Protein AF-A0A1I8J6N2-F1 (afdb_monomer_lite)

Secondary structure (DSSP, 8-state):
----SSSTTTTTTTTSS---TT-EEEEEE-BTTBS------TTTTSPPPTT---EEEEEEPPTT-------S----------

Foldseek 3Di:
DPDPPPPVPPVVPPPPPDDDPQAAEDEAEDDPVCHDDDDDAPPPVDDHDPPHPHYHYHYYYDPPDDDDDDDPDDDDDDDDDD

Radius of gyration: 18.42 Å; chains: 1; bounding box: 31×40×58 Å

Sequence (82 aa):
MRTLLAIAACCSIFMAHAIEKDCKCYQFQSSRSKKFGQFKSPMFPRPYPLAISCMLYVFVADQGEIVRLQFEHFELKPRIHG

InterPro domains:
  IPR000859 CUB domain [PF00431] (33-77)
  IPR035914 Spermadhesin, CUB domain superfamily [G3DSA:2.60.120.290] (19-81)
  IPR035914 Spermadhesin, CUB domain superfamily [SSF49854] (33-78)

Structure (mmCIF, N/CA/C/O backbone):
data_AF-A0A1I8J6N2-F1
#
_entry.id   AF-A0A1I8J6N2-F1
#
loop_
_atom_site.group_PDB
_atom_site.id
_atom_site.type_symbol
_atom_site.label_atom_id
_atom_site.label_alt_id
_atom_site.label_comp_id
_atom_site.label_asym_id
_atom_site.label_entity_id
_atom_site.label_seq_id
_atom_site.pdbx_PDB_ins_code
_atom_site.Cartn_x
_atom_site.Cartn_y
_atom_site.Cartn_z
_atom_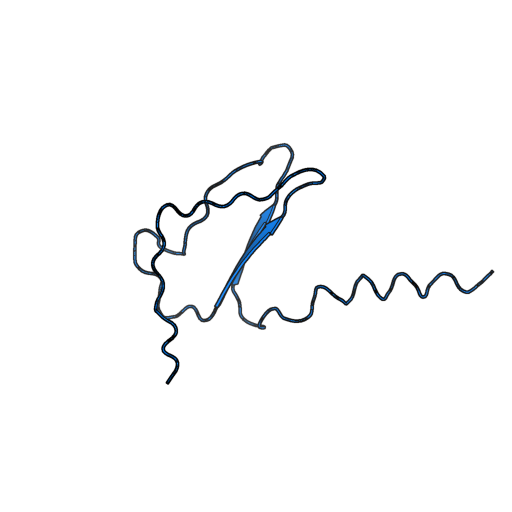site.occupancy
_atom_site.B_iso_or_equiv
_atom_site.auth_seq_id
_atom_site.auth_comp_id
_atom_site.auth_asym_id
_atom_site.auth_atom_id
_atom_site.pdbx_PDB_model_num
ATOM 1 N N . MET A 1 1 ? -9.968 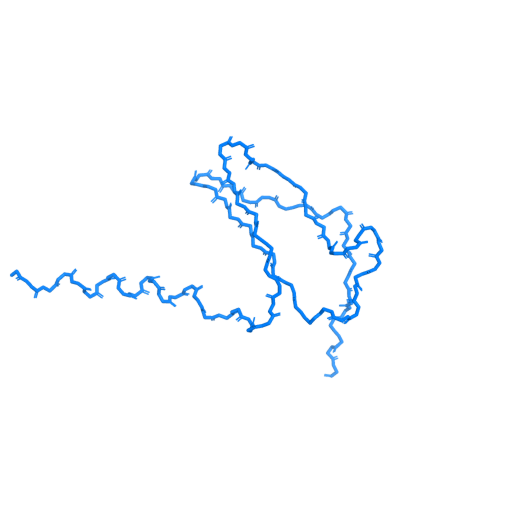-31.761 35.411 1.00 50.28 1 MET A N 1
ATOM 2 C CA . MET A 1 1 ? -9.287 -30.459 35.226 1.00 50.28 1 MET A CA 1
ATOM 3 C C . MET A 1 1 ? -7.922 -30.701 34.584 1.00 50.28 1 MET A C 1
ATOM 5 O O . MET A 1 1 ? -6.959 -30.836 35.318 1.00 50.28 1 MET A O 1
ATOM 9 N N . ARG A 1 2 ? -7.868 -30.894 33.253 1.00 50.22 2 ARG A N 1
ATOM 10 C CA . ARG A 1 2 ? -6.658 -31.003 32.396 1.00 50.22 2 ARG A CA 1
ATOM 11 C C . ARG A 1 2 ? -7.086 -31.521 31.009 1.00 50.22 2 ARG A C 1
ATOM 13 O O . ARG A 1 2 ? -6.916 -32.697 30.754 1.00 50.22 2 ARG A O 1
ATOM 20 N N . THR A 1 3 ? -7.701 -30.680 30.168 1.00 47.97 3 THR A N 1
ATOM 21 C CA . THR A 1 3 ? -7.876 -30.913 28.703 1.00 47.97 3 THR A CA 1
ATOM 22 C C . THR A 1 3 ? -8.569 -29.721 28.013 1.00 47.97 3 THR A C 1
ATOM 24 O O . THR A 1 3 ? -9.460 -29.883 27.192 1.00 47.97 3 THR A O 1
ATOM 27 N N . LEU A 1 4 ? -8.162 -28.484 28.328 1.00 50.12 4 LEU A N 1
ATOM 28 C CA . LEU A 1 4 ? -8.635 -27.263 27.638 1.00 50.12 4 LEU A CA 1
ATOM 29 C C . LEU A 1 4 ? -7.495 -26.498 26.937 1.00 50.12 4 LEU A C 1
ATOM 31 O O . LEU A 1 4 ? -7.615 -25.313 26.664 1.00 50.12 4 LEU A O 1
ATOM 35 N N . LEU A 1 5 ? -6.371 -27.161 26.645 1.00 50.12 5 LEU A N 1
ATOM 36 C CA . LEU A 1 5 ? -5.200 -26.534 26.007 1.00 50.12 5 LEU A CA 1
ATOM 37 C C . LEU A 1 5 ? -5.045 -26.859 24.511 1.00 50.12 5 LEU A C 1
ATOM 39 O O . LEU A 1 5 ? -4.193 -26.274 23.855 1.00 50.12 5 LEU A O 1
ATOM 43 N N . ALA A 1 6 ? -5.875 -27.738 23.940 1.00 49.53 6 ALA A N 1
ATOM 44 C CA . ALA A 1 6 ? -5.708 -28.188 22.552 1.00 49.53 6 ALA A CA 1
ATOM 45 C C . ALA A 1 6 ? -6.444 -27.333 21.498 1.00 49.53 6 ALA A C 1
ATOM 47 O O . ALA A 1 6 ? -6.242 -27.541 20.307 1.00 49.53 6 ALA A O 1
ATOM 48 N N . ILE A 1 7 ? -7.281 -26.367 21.899 1.00 53.47 7 ILE A N 1
ATOM 49 C CA . ILE A 1 7 ? -8.071 -25.554 20.947 1.00 53.47 7 ILE A CA 1
ATOM 50 C C . ILE A 1 7 ? -7.310 -24.283 20.514 1.00 53.47 7 ILE A C 1
ATOM 52 O O . ILE A 1 7 ? -7.537 -23.757 19.427 1.00 53.47 7 ILE A O 1
ATOM 56 N N . ALA A 1 8 ? -6.328 -23.828 21.301 1.00 52.81 8 ALA A N 1
ATOM 57 C CA . ALA A 1 8 ? -5.572 -22.603 21.019 1.00 52.81 8 ALA A CA 1
ATOM 58 C C . ALA A 1 8 ? -4.451 -22.769 19.971 1.00 52.81 8 ALA A C 1
ATOM 60 O O . ALA A 1 8 ? -3.887 -21.778 19.512 1.00 52.81 8 ALA A O 1
ATOM 61 N N . ALA A 1 9 ? -4.121 -24.001 19.575 1.00 53.09 9 ALA A N 1
ATOM 62 C CA . ALA A 1 9 ? -3.047 -24.255 18.614 1.00 53.09 9 ALA A CA 1
ATOM 63 C C . ALA A 1 9 ? -3.528 -24.262 17.154 1.00 53.09 9 ALA A C 1
ATOM 65 O O . ALA A 1 9 ? -2.730 -24.005 16.262 1.00 53.09 9 ALA A O 1
ATOM 66 N N . CYS A 1 10 ? -4.815 -24.511 16.883 1.00 50.44 10 CYS A N 1
ATOM 67 C CA . CYS A 1 10 ? -5.295 -24.613 15.501 1.00 50.44 10 CYS A CA 1
ATOM 68 C C . CYS A 1 10 ? -5.423 -23.228 14.836 1.00 50.44 10 CYS A C 1
ATOM 70 O O . CYS A 1 10 ? -5.010 -23.043 13.697 1.00 50.44 10 CYS A O 1
ATOM 72 N N . CYS A 1 11 ? -5.900 -22.211 15.563 1.00 51.25 11 CYS A N 1
ATOM 73 C CA . CYS A 1 11 ? -6.131 -20.876 14.990 1.00 51.25 11 CYS A CA 1
ATOM 74 C C . CYS A 1 11 ? -4.828 -20.112 14.667 1.00 51.25 11 CYS A C 1
ATOM 76 O O . CYS A 1 11 ? -4.779 -19.316 13.734 1.00 51.25 11 CYS A O 1
ATOM 78 N N . SER A 1 12 ? -3.742 -20.402 15.388 1.00 48.72 12 SER A N 1
ATOM 79 C CA . SER A 1 12 ? -2.457 -19.700 15.251 1.00 48.72 12 SER A CA 1
ATOM 80 C C . SER A 1 12 ? -1.631 -20.137 14.034 1.00 48.72 12 SER A C 1
ATOM 82 O O . SER A 1 12 ? -0.673 -19.460 13.672 1.00 48.72 12 SER A O 1
ATOM 84 N N . ILE A 1 13 ? -1.967 -21.273 13.411 1.00 50.69 13 ILE A N 1
ATOM 85 C CA . ILE A 1 13 ? -1.130 -21.922 12.384 1.00 50.69 13 ILE A CA 1
ATOM 86 C C . ILE A 1 13 ? -1.674 -21.681 10.958 1.00 50.69 13 ILE A C 1
ATOM 88 O O . ILE A 1 13 ? -0.921 -21.732 9.981 1.00 50.69 13 ILE A O 1
ATOM 92 N N . PHE A 1 14 ? -2.960 -21.341 10.808 1.00 45.91 14 PHE A N 1
ATOM 93 C CA . PHE A 1 14 ? -3.627 -21.286 9.497 1.00 45.91 14 PHE A CA 1
ATOM 94 C C . PHE A 1 14 ? -3.456 -19.983 8.691 1.00 45.91 14 PHE A C 1
ATOM 96 O O . PHE A 1 14 ? -3.909 -19.936 7.553 1.00 45.91 14 PHE A O 1
ATOM 103 N N . MET A 1 15 ? -2.760 -18.957 9.201 1.00 48.19 15 MET A N 1
ATOM 104 C CA . MET A 1 15 ? -2.518 -17.696 8.461 1.00 48.19 15 MET A CA 1
ATOM 105 C C . MET A 1 15 ? -1.043 -17.440 8.108 1.00 48.19 15 MET A C 1
ATOM 107 O O . MET A 1 15 ? -0.691 -16.339 7.700 1.00 48.19 15 MET A O 1
ATOM 111 N N . ALA A 1 16 ? -0.161 -18.432 8.266 1.00 49.91 16 ALA A N 1
ATOM 112 C CA . ALA A 1 16 ? 1.274 -18.274 7.987 1.00 49.91 16 ALA A CA 1
ATOM 113 C C . ALA A 1 16 ? 1.771 -19.049 6.747 1.00 49.91 16 ALA A C 1
ATOM 115 O O . ALA A 1 16 ? 2.964 -19.041 6.455 1.00 49.91 16 ALA A O 1
ATOM 116 N N . HIS A 1 17 ? 0.885 -19.715 5.999 1.00 50.25 17 HIS A N 1
ATOM 117 C CA . HIS A 1 17 ? 1.267 -20.709 4.987 1.00 50.25 17 HIS A CA 1
ATOM 118 C C . HIS A 1 17 ? 0.999 -20.272 3.536 1.00 50.25 17 HIS A C 1
ATOM 120 O O . HIS A 1 17 ? 0.248 -20.951 2.846 1.00 50.25 17 HIS A O 1
ATOM 126 N N . ALA A 1 18 ? 1.611 -19.164 3.083 1.00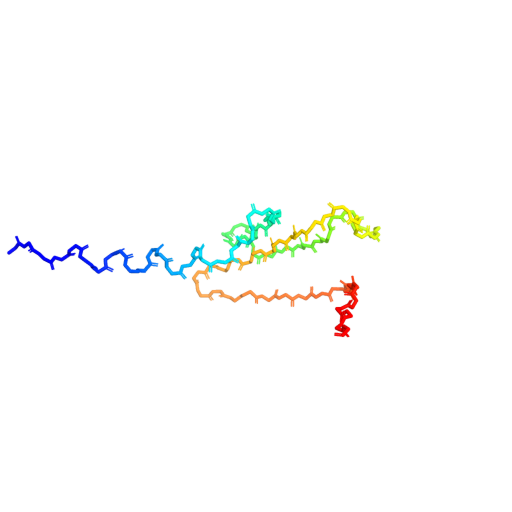 51.94 18 ALA A N 1
ATOM 127 C CA . ALA A 1 18 ? 2.026 -18.934 1.676 1.00 51.94 18 ALA A CA 1
ATOM 128 C C . ALA A 1 18 ? 2.554 -17.497 1.432 1.00 51.94 18 ALA A C 1
ATOM 130 O O . ALA A 1 18 ? 2.139 -16.833 0.485 1.00 51.94 18 ALA A O 1
ATOM 131 N N . ILE A 1 19 ? 3.461 -16.978 2.266 1.00 56.69 19 ILE A N 1
ATOM 132 C CA . ILE A 1 19 ? 4.238 -15.787 1.879 1.00 56.69 19 ILE A CA 1
ATOM 133 C C . ILE A 1 19 ? 5.564 -16.309 1.336 1.00 56.69 19 ILE A C 1
ATOM 135 O O . ILE A 1 19 ? 6.329 -16.943 2.063 1.00 56.69 19 ILE A O 1
ATOM 139 N N . GLU A 1 20 ? 5.792 -16.128 0.037 1.00 59.31 20 GLU A N 1
ATOM 140 C CA . GLU A 1 20 ? 7.050 -16.488 -0.614 1.00 59.31 20 GLU A CA 1
ATOM 141 C C . GLU A 1 20 ? 8.218 -15.837 0.139 1.00 59.31 20 GLU A C 1
ATOM 143 O O . GLU A 1 20 ? 8.147 -14.669 0.532 1.00 59.31 20 GLU A O 1
ATOM 148 N N . LYS A 1 21 ? 9.263 -16.630 0.409 1.00 61.31 21 LYS A N 1
ATOM 149 C CA . LYS A 1 21 ? 10.284 -16.341 1.431 1.00 61.31 21 LYS A CA 1
ATOM 150 C C . LYS A 1 21 ? 11.096 -15.052 1.190 1.00 61.31 21 LYS A C 1
ATOM 152 O O . LYS A 1 21 ? 11.791 -14.634 2.107 1.00 61.31 21 LYS A O 1
ATOM 157 N N . ASP A 1 22 ? 10.933 -14.391 0.037 1.00 72.12 22 ASP A N 1
ATOM 158 C CA . ASP A 1 22 ? 11.692 -13.199 -0.378 1.00 72.12 22 ASP A CA 1
ATOM 159 C C . ASP A 1 22 ? 10.831 -11.977 -0.785 1.00 72.12 22 ASP A C 1
ATOM 161 O O . ASP A 1 22 ? 11.340 -11.013 -1.364 1.00 72.12 22 ASP A O 1
ATOM 165 N N . CYS A 1 23 ? 9.522 -11.959 -0.501 1.00 83.25 23 CYS A N 1
ATOM 166 C CA . CYS A 1 23 ? 8.681 -10.793 -0.805 1.00 83.25 23 CYS A CA 1
ATOM 167 C C . CYS A 1 23 ? 8.947 -9.609 0.137 1.00 83.25 23 CYS A C 1
ATOM 169 O O . CYS A 1 23 ? 8.876 -9.736 1.360 1.00 83.25 23 CYS A O 1
ATOM 171 N N . LYS A 1 24 ? 9.125 -8.402 -0.418 1.00 85.25 24 LYS A N 1
ATOM 172 C CA . LYS A 1 24 ? 9.114 -7.169 0.390 1.00 85.25 24 LYS A CA 1
ATOM 173 C C . LYS A 1 24 ? 7.682 -6.853 0.829 1.00 85.25 24 LYS A C 1
ATOM 175 O O . LYS A 1 24 ? 6.826 -6.582 -0.013 1.00 85.25 24 LYS A O 1
ATOM 180 N N . CYS A 1 25 ? 7.426 -6.890 2.136 1.00 87.75 25 CYS A N 1
ATOM 181 C CA . CYS A 1 25 ? 6.101 -6.652 2.710 1.00 87.75 25 CYS A CA 1
ATOM 182 C C . CYS A 1 25 ? 5.883 -5.168 3.049 1.00 87.75 25 CYS A C 1
ATOM 184 O O . CYS A 1 25 ? 6.711 -4.542 3.710 1.00 87.75 25 CYS A O 1
ATOM 186 N N . TYR A 1 26 ? 4.745 -4.622 2.625 1.00 90.38 26 TYR A N 1
ATOM 187 C CA . TYR A 1 26 ? 4.294 -3.264 2.912 1.00 90.38 26 TYR A CA 1
ATOM 188 C C . TYR A 1 26 ? 2.936 -3.325 3.608 1.00 90.38 26 TYR A C 1
ATOM 190 O O . TYR A 1 26 ? 1.915 -3.585 2.970 1.00 90.38 26 TYR A O 1
ATOM 198 N N . GLN A 1 27 ? 2.923 -3.076 4.917 1.00 93.25 27 GLN A N 1
ATOM 199 C CA . GLN A 1 27 ? 1.714 -3.163 5.730 1.00 93.25 27 GLN A CA 1
ATOM 200 C C . GLN A 1 27 ? 1.114 -1.783 6.022 1.00 93.25 27 GLN A C 1
ATOM 202 O O . GLN A 1 27 ? 1.794 -0.854 6.462 1.00 93.25 27 GLN A O 1
ATOM 207 N N . PHE A 1 28 ? -0.195 -1.677 5.824 1.00 94.75 28 PHE A N 1
ATOM 208 C CA . PHE A 1 28 ? -1.019 -0.519 6.135 1.00 94.75 28 PHE A CA 1
ATOM 209 C C . PHE A 1 28 ? -2.079 -0.955 7.136 1.00 94.75 28 PHE A C 1
ATOM 211 O O . PHE A 1 28 ? -2.976 -1.721 6.798 1.00 94.75 28 PHE A O 1
ATOM 218 N N . GLN A 1 29 ? -1.969 -0.476 8.370 1.00 94.94 29 GLN A N 1
ATOM 219 C CA . GLN A 1 29 ? -2.913 -0.793 9.432 1.00 94.94 29 GLN A CA 1
ATOM 220 C C . GLN A 1 29 ? -3.709 0.449 9.819 1.00 94.94 29 GLN A C 1
ATOM 222 O O . GLN A 1 29 ? -3.136 1.530 9.995 1.00 94.94 29 GLN A O 1
ATOM 227 N N . SER A 1 30 ? -5.023 0.278 9.941 1.00 96.12 30 SER A N 1
ATOM 228 C CA . SER A 1 30 ? -5.908 1.302 10.480 1.00 96.12 30 SER A CA 1
ATOM 229 C C . SER A 1 30 ? -5.621 1.534 11.962 1.00 96.12 30 SER A C 1
ATOM 231 O O . SER A 1 30 ? -5.343 0.607 12.721 1.00 96.12 30 SER A O 1
ATOM 233 N N . SER A 1 31 ? -5.685 2.792 12.383 1.00 94.88 31 SER A N 1
ATOM 234 C CA . SER A 1 31 ? -5.572 3.186 13.785 1.00 94.88 31 SER A CA 1
ATOM 235 C C . SER A 1 31 ? -6.450 4.400 14.067 1.00 94.88 31 SER A C 1
ATOM 237 O O . SER A 1 31 ? -6.947 5.051 13.148 1.00 94.88 31 SER A O 1
ATOM 239 N N . ARG A 1 32 ? -6.620 4.763 15.345 1.00 94.19 32 ARG A N 1
ATOM 240 C CA . ARG A 1 32 ? -7.382 5.966 15.737 1.00 94.19 32 ARG A CA 1
ATOM 241 C C . ARG A 1 32 ? -6.904 7.245 15.037 1.00 94.19 32 ARG A C 1
ATOM 243 O O . ARG A 1 32 ? -7.724 8.116 14.780 1.00 94.19 32 ARG A O 1
ATOM 250 N N . SER A 1 33 ? -5.612 7.351 14.730 1.00 93.75 33 SER A N 1
ATOM 251 C CA . SER A 1 33 ? -5.007 8.521 14.080 1.00 93.75 33 SER A CA 1
ATOM 252 C C . SER A 1 33 ? -4.749 8.341 12.581 1.00 93.75 33 SER A C 1
ATOM 254 O O . SER A 1 33 ? -4.381 9.305 11.914 1.00 93.75 33 SER A O 1
ATOM 256 N N . LYS A 1 34 ? -4.938 7.135 12.028 1.00 93.75 34 LYS A N 1
ATOM 257 C CA . LYS A 1 34 ? -4.666 6.824 10.619 1.00 93.75 34 LYS A CA 1
ATOM 258 C C . LYS A 1 34 ? -5.759 5.921 10.051 1.00 93.75 34 LYS A C 1
ATOM 260 O O . LYS A 1 34 ? -5.684 4.703 10.162 1.00 93.75 34 LYS A O 1
ATOM 265 N N . LYS A 1 35 ? -6.764 6.539 9.425 1.00 94.69 35 LYS A N 1
ATOM 266 C CA . LYS A 1 35 ? -7.918 5.850 8.812 1.00 94.69 35 LYS A CA 1
ATOM 267 C C . LYS A 1 35 ? -7.847 5.742 7.289 1.00 94.69 35 LYS A C 1
ATOM 269 O O . LYS A 1 35 ? -8.553 4.940 6.693 1.00 94.69 35 LYS A O 1
ATOM 274 N N . PHE A 1 36 ? -6.988 6.534 6.657 1.00 94.88 36 PHE A N 1
ATOM 275 C CA . PHE A 1 36 ? -6.788 6.547 5.213 1.00 94.88 36 PHE A CA 1
ATOM 276 C C . PHE A 1 36 ? -5.319 6.821 4.886 1.00 94.88 36 PHE A C 1
ATOM 278 O O . PHE A 1 36 ? -4.527 7.226 5.742 1.00 94.88 36 PHE A O 1
ATOM 285 N N . GLY A 1 37 ? -4.943 6.584 3.636 1.00 94.00 37 GLY A N 1
ATOM 286 C CA . GLY A 1 37 ? -3.603 6.854 3.145 1.00 94.00 37 GLY A CA 1
ATOM 287 C C . GLY A 1 37 ? -3.478 6.538 1.664 1.00 94.00 37 GLY A C 1
ATOM 288 O O . GLY A 1 37 ? -4.406 6.029 1.043 1.00 94.00 37 GLY A O 1
ATOM 289 N N . GLN A 1 38 ? -2.307 6.838 1.116 1.00 94.50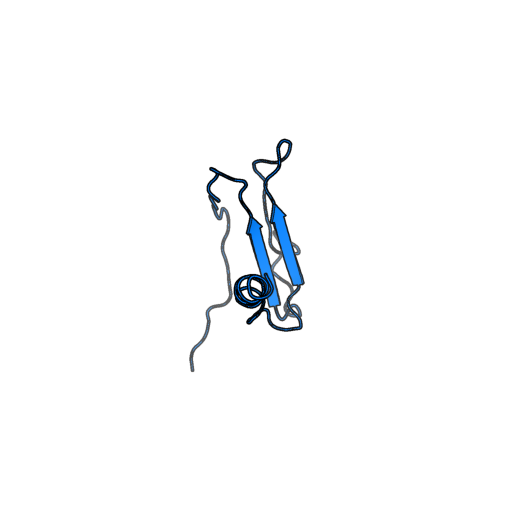 38 GLN A N 1
ATOM 290 C CA . GLN A 1 38 ? -1.941 6.479 -0.247 1.00 94.50 38 GLN A CA 1
ATOM 291 C C . GLN A 1 38 ? -0.867 5.395 -0.209 1.00 94.50 38 GLN A C 1
ATOM 293 O O . GLN A 1 38 ? 0.030 5.428 0.638 1.00 94.50 38 GLN A O 1
ATOM 298 N N . PHE A 1 39 ? -0.940 4.459 -1.149 1.00 93.88 39 PHE A N 1
ATOM 299 C CA . PHE A 1 39 ? 0.123 3.499 -1.415 1.00 93.88 39 PHE A CA 1
ATOM 300 C C . PHE A 1 39 ? 0.571 3.655 -2.865 1.00 93.88 39 PHE A C 1
ATOM 302 O O . PHE A 1 39 ? -0.216 4.011 -3.740 1.00 93.88 39 PHE A O 1
ATOM 309 N N . LYS A 1 40 ? 1.863 3.440 -3.103 1.00 91.94 40 LYS A N 1
ATOM 310 C CA . LYS A 1 40 ? 2.486 3.574 -4.420 1.00 91.94 40 LYS A CA 1
ATOM 311 C C . LYS A 1 40 ? 3.476 2.437 -4.621 1.00 91.94 40 LYS A C 1
ATOM 313 O O . LYS A 1 40 ? 4.036 1.910 -3.653 1.00 91.94 40 LYS A O 1
ATOM 318 N N . SER A 1 41 ? 3.706 2.075 -5.877 1.00 88.69 41 SER A N 1
ATOM 319 C CA . SER A 1 41 ? 4.851 1.244 -6.227 1.00 88.69 41 SER A CA 1
ATOM 320 C C . SER A 1 41 ? 6.156 2.000 -5.919 1.00 88.69 41 SER A C 1
ATOM 322 O O . SER A 1 41 ? 6.198 3.235 -5.996 1.00 88.69 41 SER A O 1
ATOM 324 N N . PRO A 1 42 ? 7.241 1.294 -5.560 1.00 86.19 42 PRO A N 1
ATOM 325 C CA . PRO A 1 42 ? 8.570 1.878 -5.492 1.00 86.19 42 PRO A CA 1
ATOM 326 C C . PRO A 1 42 ? 8.894 2.669 -6.757 1.00 86.19 42 PRO A C 1
ATOM 328 O O . PRO A 1 42 ? 8.722 2.174 -7.867 1.00 86.19 42 PRO A O 1
ATOM 331 N N . MET A 1 43 ? 9.409 3.882 -6.562 1.00 86.38 43 MET A N 1
ATOM 332 C CA . MET A 1 43 ? 9.813 4.825 -7.610 1.00 86.38 43 MET A CA 1
ATOM 333 C C . MET A 1 43 ? 8.692 5.470 -8.436 1.00 86.38 43 MET A C 1
ATOM 335 O O . MET A 1 43 ? 9.031 6.299 -9.280 1.00 86.38 43 MET A O 1
ATOM 339 N N . PHE A 1 44 ? 7.405 5.191 -8.182 1.00 87.56 44 PHE A N 1
ATOM 340 C CA . PHE A 1 44 ? 6.306 5.906 -8.849 1.00 87.56 44 PHE A CA 1
ATOM 341 C C . PHE A 1 44 ? 6.532 7.437 -8.804 1.00 87.56 44 PHE A C 1
ATOM 343 O O . PHE A 1 44 ? 6.841 7.959 -7.727 1.00 87.56 44 PHE A O 1
ATOM 350 N N . PRO A 1 45 ? 6.396 8.174 -9.929 1.00 91.88 45 PRO A N 1
ATOM 351 C CA . PRO A 1 45 ? 5.775 7.772 -11.200 1.00 91.88 45 PRO A CA 1
ATOM 352 C C . PRO A 1 45 ? 6.708 7.071 -12.201 1.00 91.88 45 PRO A C 1
ATOM 354 O O . PRO A 1 45 ? 6.291 6.773 -13.315 1.00 91.88 45 PRO A O 1
ATOM 357 N N . ARG A 1 46 ? 7.973 6.806 -11.849 1.00 88.06 46 ARG A N 1
ATOM 358 C CA . ARG A 1 46 ? 8.864 6.026 -12.719 1.00 88.06 46 ARG A CA 1
ATOM 359 C C . ARG A 1 46 ? 8.433 4.553 -12.759 1.00 88.06 46 ARG A C 1
ATOM 361 O O . ARG A 1 46 ? 7.860 4.067 -11.780 1.00 88.06 46 ARG A O 1
ATOM 368 N N . PRO A 1 47 ? 8.747 3.831 -13.852 1.00 81.19 47 PRO A N 1
ATOM 369 C CA . PRO A 1 47 ? 8.498 2.401 -13.943 1.00 81.19 47 PRO A CA 1
ATOM 370 C C . PRO A 1 47 ? 9.112 1.638 -12.773 1.00 81.19 47 PRO A C 1
ATOM 372 O O . PRO A 1 47 ? 10.196 1.966 -12.281 1.00 81.19 47 PRO A O 1
ATOM 375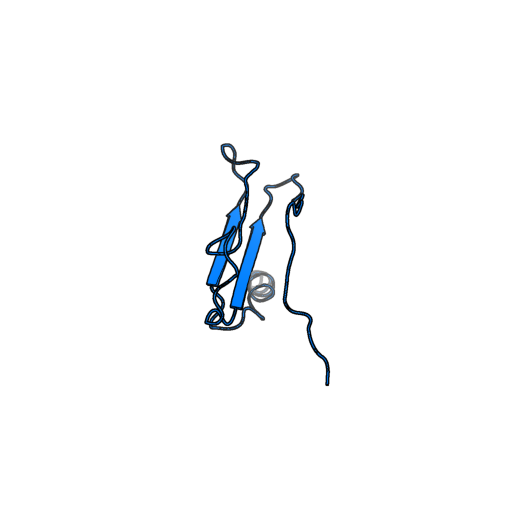 N N . TYR A 1 48 ? 8.419 0.586 -12.361 1.00 78.31 48 TYR A N 1
ATOM 376 C CA . TYR A 1 48 ? 8.877 -0.306 -11.312 1.00 78.31 48 TYR A CA 1
ATOM 377 C C . TYR A 1 48 ? 10.223 -0.968 -11.689 1.00 78.31 48 TYR A C 1
ATOM 379 O O . TYR A 1 48 ? 10.371 -1.404 -12.836 1.00 78.31 48 TYR A O 1
ATOM 387 N N . PRO A 1 49 ? 11.216 -1.064 -10.777 1.00 75.06 49 PRO A N 1
ATOM 388 C CA . PRO A 1 49 ? 12.511 -1.650 -11.109 1.00 75.06 49 PRO A CA 1
ATOM 389 C C . PRO A 1 49 ? 12.369 -3.124 -11.506 1.00 75.06 49 PRO A C 1
ATOM 391 O O . PRO A 1 49 ? 11.639 -3.880 -10.872 1.00 75.06 49 PRO A O 1
ATOM 394 N N . LEU A 1 50 ? 13.138 -3.560 -12.508 1.00 69.81 50 LEU A N 1
ATOM 395 C CA . LEU A 1 50 ? 13.137 -4.954 -12.977 1.00 69.81 50 LEU A CA 1
ATOM 396 C C . LEU A 1 50 ? 13.628 -5.955 -11.917 1.00 69.81 50 LEU A C 1
ATOM 398 O O . LEU A 1 50 ? 13.280 -7.127 -11.980 1.00 69.81 50 LEU A O 1
ATOM 402 N N . ALA A 1 51 ? 14.433 -5.493 -10.959 1.00 69.44 51 ALA A N 1
ATOM 403 C CA . ALA A 1 51 ? 15.119 -6.326 -9.975 1.00 69.44 51 ALA A CA 1
ATOM 404 C C . ALA A 1 51 ? 14.300 -6.627 -8.708 1.00 69.44 51 ALA A C 1
ATOM 406 O O . ALA A 1 51 ? 14.868 -7.097 -7.723 1.00 69.44 51 ALA A O 1
ATOM 407 N N . ILE A 1 52 ? 12.996 -6.336 -8.679 1.00 71.19 52 ILE A N 1
ATOM 408 C CA . ILE A 1 52 ? 12.162 -6.754 -7.551 1.00 71.19 52 ILE A CA 1
ATOM 409 C C . ILE A 1 52 ? 11.360 -7.992 -7.949 1.00 71.19 52 ILE A C 1
ATOM 411 O O . ILE A 1 52 ? 10.490 -7.934 -8.815 1.00 71.19 52 ILE A O 1
ATOM 415 N N . SER A 1 53 ? 11.677 -9.106 -7.289 1.00 72.12 53 SER A N 1
ATOM 416 C CA . SER A 1 53 ? 11.049 -10.412 -7.494 1.00 72.12 53 SER A CA 1
ATOM 417 C C . SER A 1 53 ? 9.616 -10.454 -6.967 1.00 72.12 53 SER A C 1
ATOM 419 O O . SER A 1 53 ? 8.734 -10.984 -7.637 1.00 72.12 53 SER A O 1
ATOM 421 N N . CYS A 1 54 ? 9.369 -9.865 -5.792 1.00 81.25 54 CYS A N 1
ATOM 422 C CA . CYS A 1 54 ? 8.055 -9.877 -5.165 1.00 81.25 54 CYS A CA 1
ATOM 423 C C . CYS A 1 54 ? 7.827 -8.700 -4.199 1.00 81.25 54 CYS A C 1
ATOM 425 O O . CYS A 1 54 ? 8.696 -8.330 -3.402 1.00 81.25 54 CYS A O 1
ATOM 427 N N . MET A 1 55 ? 6.612 -8.144 -4.231 1.00 84.50 55 MET A N 1
ATOM 428 C CA . MET A 1 55 ? 6.090 -7.231 -3.214 1.00 84.50 55 MET A CA 1
ATOM 429 C C . MET A 1 55 ? 4.720 -7.684 -2.751 1.00 84.50 55 MET A C 1
ATOM 431 O O . MET A 1 55 ? 3.858 -7.998 -3.570 1.00 84.50 55 MET A O 1
ATOM 435 N N . LEU A 1 56 ? 4.513 -7.626 -1.442 1.00 88.06 56 LEU A N 1
ATOM 436 C CA . LEU A 1 56 ? 3.246 -7.952 -0.813 1.00 88.06 56 LEU A CA 1
ATOM 437 C C . LEU A 1 56 ? 2.700 -6.716 -0.102 1.00 88.06 56 LEU A C 1
ATOM 439 O O . LEU A 1 56 ? 3.303 -6.233 0.853 1.00 88.06 56 LEU A O 1
ATOM 443 N N . TYR A 1 57 ? 1.558 -6.210 -0.559 1.00 90.75 57 TYR A N 1
ATOM 444 C CA . TYR A 1 57 ? 0.834 -5.140 0.124 1.00 90.75 57 TYR A CA 1
ATOM 445 C C . TYR A 1 57 ? -0.243 -5.746 1.022 1.00 90.75 57 TYR A C 1
ATOM 447 O O . TYR A 1 57 ? -1.096 -6.491 0.544 1.00 90.75 57 TYR A O 1
ATOM 455 N N . VAL A 1 58 ? -0.209 -5.417 2.312 1.00 93.69 58 VAL A N 1
ATOM 456 C CA . VAL A 1 58 ? -1.154 -5.921 3.316 1.00 93.69 58 VAL A CA 1
ATOM 457 C C . VAL A 1 58 ? -1.924 -4.746 3.901 1.00 93.69 58 VAL A C 1
ATOM 459 O O . VAL A 1 58 ? -1.329 -3.838 4.475 1.00 93.69 58 VAL A O 1
ATOM 462 N N . PHE A 1 59 ? -3.249 -4.767 3.781 1.00 96.00 59 PHE A N 1
ATOM 463 C CA . PHE A 1 59 ? -4.131 -3.736 4.326 1.00 96.00 59 PHE A CA 1
ATOM 464 C C . PHE A 1 59 ? -4.987 -4.340 5.437 1.00 96.00 59 PHE A C 1
ATOM 466 O O . PHE A 1 59 ? -5.731 -5.287 5.198 1.00 96.00 59 PHE A O 1
ATOM 473 N N . VAL A 1 60 ? -4.871 -3.801 6.649 1.00 95.25 60 VAL A N 1
ATOM 474 C CA . VAL A 1 60 ? -5.532 -4.313 7.854 1.00 95.25 60 VAL A CA 1
ATOM 475 C C . VAL A 1 60 ? -6.474 -3.242 8.399 1.00 95.25 60 VAL A C 1
ATOM 477 O O . VAL A 1 60 ? -6.026 -2.186 8.850 1.00 95.25 60 VAL A O 1
ATOM 480 N N . ALA A 1 61 ? -7.776 -3.513 8.331 1.00 96.06 61 ALA A N 1
ATOM 481 C CA . ALA A 1 61 ? -8.824 -2.694 8.937 1.00 96.06 61 ALA A CA 1
ATOM 482 C C . ALA A 1 61 ? -8.950 -2.970 10.446 1.00 96.06 61 ALA A C 1
ATOM 484 O O . ALA A 1 61 ? -8.593 -4.055 10.906 1.00 96.06 61 ALA A O 1
ATOM 485 N N . ASP A 1 62 ? -9.452 -1.991 11.204 1.00 95.88 62 ASP A N 1
ATOM 486 C CA . ASP A 1 62 ? -9.814 -2.182 12.613 1.00 95.88 62 ASP A CA 1
ATOM 487 C C . ASP A 1 62 ? -11.208 -2.830 12.734 1.00 95.88 62 ASP A C 1
ATOM 489 O O . ASP A 1 62 ? -11.939 -2.981 11.749 1.00 95.88 62 ASP A O 1
ATOM 493 N N . GLN A 1 63 ? -11.602 -3.224 13.945 1.00 95.00 63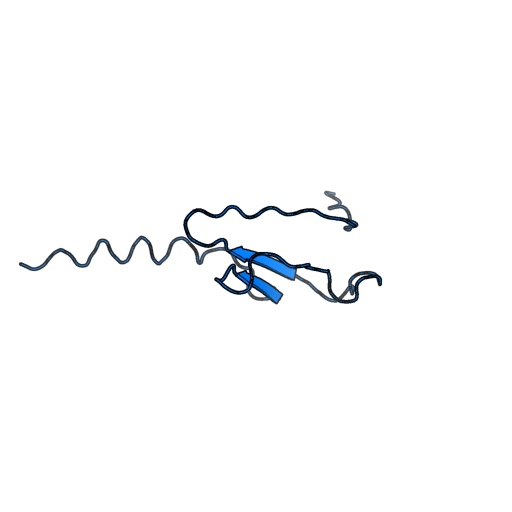 GLN A N 1
ATOM 494 C CA . GLN A 1 63 ? -12.901 -3.850 14.184 1.00 95.00 63 GLN A CA 1
ATOM 495 C C . GLN A 1 63 ? -14.052 -2.939 13.725 1.00 95.00 63 GLN A C 1
ATOM 497 O O . GLN A 1 63 ? -14.181 -1.799 14.166 1.00 95.00 63 GLN A O 1
ATOM 502 N N . GLY A 1 64 ? -14.930 -3.474 12.871 1.00 96.19 64 GLY A N 1
ATOM 503 C CA . GLY A 1 64 ? -16.073 -2.734 12.323 1.00 96.19 64 GLY A CA 1
ATOM 504 C C . GLY A 1 64 ? -15.738 -1.835 11.130 1.00 96.19 64 GLY A C 1
ATOM 505 O O . GLY A 1 64 ? -16.615 -1.122 10.649 1.00 96.19 64 GLY A O 1
ATOM 506 N N . GLU A 1 65 ? -14.504 -1.877 10.627 1.00 96.75 65 GLU A N 1
ATOM 507 C CA . GLU A 1 65 ? -14.089 -1.141 9.436 1.00 96.75 65 GLU A CA 1
ATOM 508 C C . GLU A 1 65 ? -13.962 -2.049 8.210 1.00 96.75 65 GLU A C 1
ATOM 510 O O . GLU A 1 65 ? -13.780 -3.262 8.311 1.00 96.75 65 GLU A O 1
ATOM 515 N N . ILE A 1 66 ? -14.019 -1.436 7.026 1.00 96.12 66 ILE A N 1
ATOM 516 C CA . ILE A 1 66 ? -13.745 -2.099 5.749 1.00 96.12 66 ILE A CA 1
ATOM 517 C C . ILE A 1 66 ? -12.548 -1.445 5.063 1.00 96.12 66 ILE A C 1
ATOM 519 O O . ILE A 1 66 ? -12.386 -0.224 5.091 1.00 96.12 66 ILE A O 1
ATOM 523 N N . VAL A 1 67 ? -11.720 -2.250 4.396 1.00 96.81 67 VAL A N 1
ATOM 524 C CA . VAL A 1 67 ? -10.666 -1.729 3.521 1.00 96.81 67 VAL A CA 1
ATOM 525 C C . VAL A 1 67 ? -11.281 -1.380 2.168 1.00 96.81 67 VAL A C 1
ATOM 527 O O . VAL A 1 67 ? -11.772 -2.256 1.460 1.00 96.81 67 VAL A O 1
ATOM 530 N N . ARG A 1 68 ? -11.213 -0.104 1.777 1.00 97.12 68 ARG A N 1
ATOM 531 C CA . ARG A 1 68 ? -11.557 0.352 0.425 1.00 97.12 68 ARG A CA 1
ATOM 532 C C . ARG A 1 68 ? -10.289 0.788 -0.302 1.00 97.12 68 ARG A C 1
ATOM 534 O O . ARG A 1 68 ? -9.619 1.717 0.138 1.00 97.12 68 ARG A O 1
ATOM 541 N N . LEU A 1 69 ? -9.989 0.138 -1.424 1.00 96.25 69 LEU A N 1
ATOM 542 C CA . LEU A 1 69 ? -8.867 0.492 -2.292 1.00 96.25 69 LEU A CA 1
ATOM 543 C C . LEU A 1 69 ? -9.376 1.135 -3.578 1.00 96.25 69 LEU A C 1
ATOM 545 O O . LEU A 1 69 ? -10.369 0.696 -4.156 1.00 96.25 69 LEU A O 1
ATOM 549 N N . GLN A 1 70 ? -8.661 2.157 -4.029 1.00 96.31 70 GLN A N 1
ATOM 550 C CA . GLN A 1 70 ? -8.857 2.782 -5.326 1.00 96.31 70 GLN A CA 1
ATOM 551 C C . GLN A 1 70 ? -7.491 2.940 -5.982 1.00 96.31 70 GLN A C 1
ATOM 553 O O . GLN A 1 70 ? -6.568 3.487 -5.381 1.00 96.31 70 GLN A O 1
ATOM 558 N N . PHE A 1 71 ? -7.368 2.441 -7.208 1.00 95.44 71 PHE A N 1
ATOM 559 C CA . PHE A 1 71 ? -6.174 2.629 -8.016 1.00 95.44 71 PHE A CA 1
ATOM 560 C C . PHE A 1 71 ? -6.384 3.844 -8.911 1.00 95.44 71 PHE A C 1
ATOM 562 O O . PHE A 1 71 ? -7.272 3.842 -9.758 1.00 95.44 71 PHE A O 1
ATOM 569 N N . GLU A 1 72 ? -5.575 4.882 -8.709 1.00 95.00 72 GLU A N 1
ATOM 570 C CA . GLU A 1 72 ? -5.540 6.039 -9.612 1.00 95.00 72 GLU A CA 1
ATOM 571 C C . GLU A 1 72 ? -4.755 5.720 -10.890 1.00 95.00 72 GLU A C 1
ATOM 573 O O . GLU A 1 72 ? -5.114 6.175 -11.968 1.00 95.00 72 GLU A O 1
ATOM 578 N N . HIS A 1 73 ? -3.696 4.916 -10.764 1.00 92.06 73 HIS A N 1
ATOM 579 C CA . HIS A 1 73 ? -2.847 4.463 -11.863 1.00 92.06 73 HIS A CA 1
ATOM 580 C C . HIS A 1 73 ? -2.539 2.977 -11.663 1.00 92.06 73 HIS A C 1
ATOM 582 O O . HIS A 1 73 ? -2.137 2.570 -10.568 1.00 92.06 73 HIS A O 1
ATOM 588 N N . PHE A 1 74 ? -2.731 2.164 -12.704 1.00 90.19 74 PHE A N 1
ATOM 589 C CA . PHE A 1 74 ? -2.506 0.721 -12.643 1.00 90.19 74 PHE A CA 1
ATOM 590 C C . PHE A 1 74 ? -1.943 0.193 -13.963 1.00 90.19 74 PHE A C 1
ATOM 592 O O . PHE A 1 74 ? -2.665 0.029 -14.942 1.00 90.19 74 PHE A O 1
ATOM 599 N N . GLU A 1 75 ? -0.643 -0.097 -13.966 1.00 85.81 75 GLU A N 1
ATOM 600 C CA . GLU A 1 75 ? 0.079 -0.646 -15.113 1.00 85.81 75 GLU A CA 1
ATOM 601 C C . GLU A 1 75 ? 1.008 -1.763 -14.628 1.00 85.81 75 GLU A C 1
ATOM 603 O O . GLU A 1 75 ? 1.957 -1.521 -13.879 1.00 85.81 75 GLU A O 1
ATOM 608 N N . LEU A 1 76 ? 0.730 -3.002 -15.035 1.00 79.62 76 LEU A N 1
ATOM 609 C CA . LEU A 1 76 ? 1.548 -4.173 -14.719 1.00 79.62 76 LEU A CA 1
ATOM 610 C C . LEU A 1 76 ? 1.861 -4.954 -15.994 1.00 79.62 76 LEU A C 1
ATOM 612 O O . LEU A 1 76 ? 1.076 -4.963 -16.942 1.00 79.62 76 LEU A O 1
ATOM 616 N N . LYS A 1 77 ? 3.006 -5.646 -16.003 1.00 75.88 77 LYS A N 1
ATOM 617 C CA . LYS A 1 77 ? 3.345 -6.556 -17.100 1.00 75.88 77 LYS A CA 1
ATOM 618 C C . LYS A 1 77 ? 2.302 -7.683 -17.164 1.00 75.88 77 LYS A C 1
ATOM 620 O O . LYS A 1 77 ? 2.026 -8.286 -16.123 1.00 75.88 77 LYS A O 1
ATOM 625 N N . PRO A 1 78 ? 1.751 -8.000 -18.348 1.00 75.75 78 PRO A N 1
ATOM 626 C CA . PRO A 1 78 ? 0.835 -9.121 -18.491 1.00 75.75 78 PRO A CA 1
ATOM 627 C C . PRO A 1 78 ? 1.538 -10.430 -18.118 1.00 75.75 78 PRO A C 1
ATOM 629 O O . PRO A 1 78 ? 2.719 -10.630 -18.413 1.00 75.75 78 PRO A O 1
ATOM 632 N N . ARG A 1 79 ? 0.804 -11.340 -17.471 1.00 67.56 79 ARG A N 1
ATOM 633 C CA . ARG A 1 79 ? 1.235 -12.734 -17.327 1.00 67.56 79 ARG A CA 1
ATOM 634 C C . ARG A 1 79 ? 1.115 -13.378 -18.708 1.00 67.56 79 ARG A C 1
ATOM 636 O O . ARG A 1 79 ? 0.010 -13.680 -19.143 1.00 67.56 79 ARG A O 1
ATOM 643 N N . ILE A 1 80 ? 2.231 -13.539 -19.416 1.00 69.69 80 ILE A N 1
ATOM 644 C CA . ILE A 1 80 ? 2.245 -14.326 -20.652 1.00 69.69 80 ILE A CA 1
ATOM 645 C C . ILE A 1 80 ? 2.239 -15.793 -20.229 1.00 69.69 80 ILE A C 1
ATOM 647 O O . ILE A 1 80 ? 3.260 -16.322 -19.796 1.00 69.69 80 ILE A O 1
ATOM 651 N N . HIS A 1 81 ? 1.066 -16.419 -20.274 1.00 59.56 81 HIS A N 1
ATOM 652 C CA . HIS A 1 81 ? 0.976 -17.873 -20.290 1.00 59.56 81 HIS A CA 1
ATOM 653 C C . HIS A 1 81 ? 1.412 -18.328 -21.685 1.00 59.56 81 HIS A C 1
ATOM 655 O O . HIS A 1 81 ? 0.760 -17.981 -22.669 1.00 59.56 81 HIS A O 1
ATOM 661 N N . GLY A 1 82 ? 2.568 -18.991 -21.750 1.00 45.59 82 GLY A N 1
ATOM 662 C CA . GLY A 1 82 ? 2.984 -19.782 -22.908 1.00 45.59 82 GLY A CA 1
ATOM 663 C C . GLY A 1 82 ? 2.334 -21.154 -22.880 1.00 45.59 82 GLY A C 1
ATOM 664 O O . GLY A 1 82 ? 2.035 -21.624 -21.757 1.00 45.59 82 GLY A O 1
#

Organism: NCBI:txid282301

pLDDT: mean 77.93, std 18.16, range [45.59, 97.12]